Protein AF-A0A947Y7H3-F1 (afdb_monomer_lite)

Sequence (97 aa):
MKLLLDENLSRRLVPFLQEAYPGSSQVWQHAGQHDYVLVTRDADFYDLSLTRGAPPAVLWLRINNPDKSEVLRLLTDRRDAIREAFAAGATCVELWP

Secondary structure (DSSP, 8-state):
---EE-TTS-TTHHHHHHHHSTT-EEHHHHHHHTT--EEES-HHHHHHHHHH-SSSPEEEE--SS--HHHHHHHHHHTHHHHHHHHHTT-SEEEE--

Foldseek 3Di:
DEAAAEPVDDQVCVVVCCVVHNPHGYPQVVCQVVVHEAEDQDCVVVVCCVVVNDDVAYEHEVDDPDDPVVVVCQCVVCVVVVVVCVVVRHSYDYTDD

Radius of gyration: 14.88 Å; chains: 1; bounding box: 31×29×40 Å

Structure (mmCIF, N/CA/C/O backbone):
data_AF-A0A947Y7H3-F1
#
_entry.id   AF-A0A947Y7H3-F1
#
loop_
_atom_site.group_PDB
_atom_site.id
_atom_site.type_symbol
_atom_site.label_atom_id
_atom_site.label_alt_id
_atom_site.label_comp_id
_atom_site.label_asym_id
_atom_site.label_entity_id
_atom_site.label_seq_id
_atom_site.pdbx_PDB_ins_code
_atom_site.Cartn_x
_atom_site.Cartn_y
_atom_site.Cartn_z
_atom_site.occupancy
_atom_site.B_iso_or_equiv
_atom_site.auth_seq_id
_atom_site.auth_comp_id
_atom_site.auth_asym_id
_atom_site.auth_atom_id
_atom_site.pdbx_PDB_model_num
ATOM 1 N N . MET A 1 1 ? -18.418 7.967 11.928 1.00 93.44 1 MET A N 1
ATOM 2 C CA . MET A 1 1 ? -17.347 8.056 10.903 1.00 93.44 1 MET A CA 1
ATOM 3 C C . MET A 1 1 ? -16.465 6.816 11.001 1.00 93.44 1 MET A C 1
ATOM 5 O O . MET A 1 1 ? -16.541 6.148 12.025 1.00 93.44 1 MET A O 1
ATOM 9 N N . LYS A 1 2 ? -15.667 6.496 9.977 1.00 96.62 2 LYS A N 1
ATOM 10 C CA . LYS A 1 2 ? -14.735 5.353 9.983 1.00 96.62 2 LYS A CA 1
ATOM 11 C C . LYS A 1 2 ? -13.302 5.859 9.889 1.00 96.62 2 LYS A C 1
ATOM 13 O O . LYS A 1 2 ? -13.078 6.877 9.237 1.00 96.62 2 LYS A O 1
ATOM 18 N N . LEU A 1 3 ? -12.367 5.152 10.512 1.00 98.06 3 LEU A N 1
ATOM 19 C CA . LEU A 1 3 ? -10.947 5.486 10.489 1.00 98.06 3 LEU A CA 1
ATOM 20 C C . LEU A 1 3 ? -10.186 4.440 9.669 1.00 98.06 3 LEU A C 1
ATOM 22 O O . LEU A 1 3 ? -10.319 3.239 9.908 1.00 98.06 3 LEU A O 1
ATOM 26 N N . LEU A 1 4 ? -9.381 4.907 8.716 1.00 97.38 4 LEU A N 1
ATOM 27 C CA . LEU A 1 4 ? -8.353 4.096 8.074 1.00 97.38 4 LEU A CA 1
ATOM 28 C C . LEU A 1 4 ? -7.022 4.427 8.726 1.00 97.38 4 LEU A C 1
ATOM 30 O O . LEU A 1 4 ? -6.574 5.570 8.690 1.00 97.38 4 LEU A O 1
ATOM 34 N N . LEU A 1 5 ? -6.451 3.430 9.387 1.00 97.19 5 LEU A N 1
ATOM 35 C CA . LEU A 1 5 ? -5.214 3.576 10.130 1.00 97.19 5 LEU A CA 1
ATOM 36 C C . LEU A 1 5 ? -4.046 3.249 9.208 1.00 97.19 5 LEU A C 1
ATOM 38 O O . LEU A 1 5 ? -4.059 2.220 8.540 1.00 97.19 5 LEU A O 1
ATOM 42 N N . ASP A 1 6 ? -3.042 4.112 9.211 1.00 94.44 6 ASP A N 1
ATOM 43 C CA . ASP A 1 6 ? -1.735 3.818 8.631 1.00 94.44 6 ASP A CA 1
ATOM 44 C C . ASP A 1 6 ? -1.095 2.598 9.332 1.00 94.44 6 ASP A C 1
ATOM 46 O O . ASP A 1 6 ? -1.334 2.389 10.528 1.00 94.44 6 ASP A O 1
ATOM 50 N N . GLU A 1 7 ? -0.273 1.817 8.621 1.00 90.81 7 GLU A N 1
ATOM 51 C CA . GLU A 1 7 ? 0.436 0.654 9.194 1.00 90.81 7 GLU A CA 1
ATOM 52 C C . GLU A 1 7 ? 1.478 1.061 10.248 1.00 90.81 7 GLU A C 1
ATOM 54 O O . GLU A 1 7 ? 1.855 0.244 11.090 1.00 90.81 7 GLU A O 1
ATOM 59 N N . ASN A 1 8 ? 1.859 2.342 10.294 1.00 91.25 8 ASN A N 1
ATOM 60 C CA . ASN A 1 8 ? 2.647 2.922 11.383 1.00 91.25 8 ASN A CA 1
ATOM 61 C C . ASN A 1 8 ? 1.902 2.957 12.735 1.00 91.25 8 ASN A C 1
ATOM 63 O O . ASN A 1 8 ? 2.508 3.196 13.783 1.00 91.25 8 ASN A O 1
ATOM 67 N N . LEU A 1 9 ? 0.585 2.718 12.749 1.00 94.69 9 LEU A N 1
ATOM 68 C CA . LEU A 1 9 ? -0.216 2.603 13.965 1.00 94.69 9 LEU A CA 1
ATOM 69 C C . LEU A 1 9 ? -0.524 1.142 14.281 1.00 94.69 9 LEU A C 1
ATOM 71 O O . LEU A 1 9 ? -0.935 0.360 13.429 1.00 94.69 9 LEU A O 1
ATOM 75 N N . SER A 1 10 ? -0.427 0.778 15.560 1.00 94.75 10 SER A N 1
ATOM 76 C CA . SER A 1 10 ? -0.665 -0.597 16.002 1.00 94.75 10 SER A CA 1
ATOM 77 C C . SER A 1 10 ? -2.045 -1.121 15.584 1.00 94.75 10 SER A C 1
ATOM 79 O O . SER A 1 10 ? -3.083 -0.636 16.044 1.00 94.75 10 SER A O 1
ATOM 81 N N . ARG A 1 11 ? -2.062 -2.220 14.816 1.00 93.56 11 ARG A N 1
ATOM 82 C CA . ARG A 1 11 ? -3.291 -2.952 14.448 1.00 93.56 11 ARG A CA 1
ATOM 83 C C . ARG A 1 11 ? -4.148 -3.379 15.644 1.00 93.56 11 ARG A C 1
ATOM 85 O O . ARG A 1 11 ? -5.344 -3.607 15.495 1.00 93.56 11 ARG A O 1
ATOM 92 N N . ARG A 1 12 ? -3.556 -3.470 16.842 1.00 96.88 12 ARG A N 1
ATOM 93 C CA . ARG A 1 12 ? -4.268 -3.817 18.083 1.00 96.88 12 ARG A CA 1
ATOM 94 C C . ARG A 1 12 ? -5.271 -2.751 18.516 1.00 96.88 12 ARG A C 1
ATOM 96 O O . ARG A 1 12 ? -6.106 -3.059 19.351 1.00 96.88 12 ARG A O 1
ATOM 103 N N . LEU A 1 13 ? -5.216 -1.537 17.963 1.00 97.44 13 LEU A N 1
ATOM 104 C CA . LEU A 1 13 ? -6.210 -0.494 18.221 1.00 97.44 13 LEU A 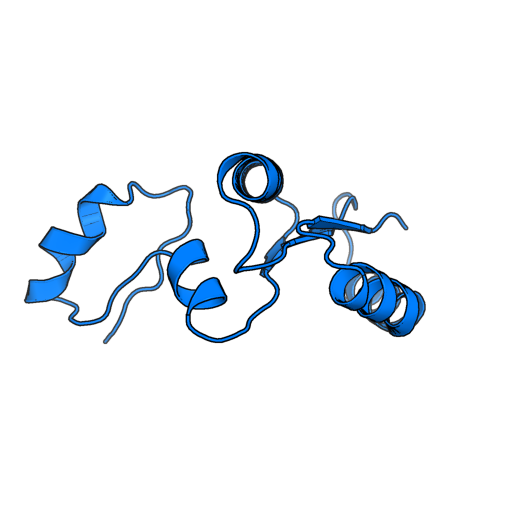CA 1
ATOM 105 C C . LEU A 1 13 ? -7.561 -0.805 17.565 1.00 97.44 13 LEU A C 1
ATOM 107 O O . LEU A 1 13 ? -8.598 -0.432 18.104 1.00 97.44 13 LEU A O 1
ATOM 111 N N . VAL A 1 14 ? -7.565 -1.513 16.428 1.00 97.31 14 VAL A N 1
ATOM 112 C CA . VAL A 1 14 ? -8.768 -1.729 15.607 1.00 97.31 14 VAL A CA 1
ATOM 113 C C . VAL A 1 14 ? -9.930 -2.349 16.395 1.00 97.31 14 VAL A C 1
ATOM 115 O O . VAL A 1 14 ? -11.025 -1.802 16.280 1.00 97.31 14 VAL A O 1
ATOM 118 N N . PRO A 1 15 ? -9.749 -3.409 17.214 1.00 97.69 15 PRO A N 1
ATOM 119 C CA . PRO A 1 15 ? -10.840 -3.969 18.015 1.00 97.69 15 PRO A CA 1
ATOM 120 C C . PRO A 1 15 ? -11.465 -2.964 18.990 1.00 97.69 15 PRO A C 1
ATOM 122 O O . PRO A 1 15 ? -12.685 -2.903 19.093 1.00 97.69 15 PRO A O 1
ATOM 125 N N . PHE A 1 16 ? -10.652 -2.135 19.653 1.00 97.69 16 PHE A N 1
ATOM 126 C CA . PHE A 1 16 ? -11.135 -1.130 20.611 1.00 97.69 16 PHE A CA 1
ATOM 127 C C . PHE A 1 16 ? -11.815 0.055 19.920 1.00 97.69 16 PHE A C 1
ATOM 129 O O . PHE A 1 16 ? -12.739 0.651 20.464 1.00 97.69 16 PHE A O 1
ATOM 136 N N . LEU A 1 17 ? -11.392 0.385 18.698 1.00 97.88 17 LEU A N 1
ATOM 137 C CA . LEU A 1 17 ? -12.016 1.444 17.911 1.00 97.88 17 LEU A CA 1
ATOM 138 C C . LEU A 1 17 ? -13.388 1.050 17.360 1.00 97.88 17 LEU A C 1
ATOM 140 O O . LEU A 1 17 ? -14.120 1.946 16.958 1.00 97.88 17 LEU A O 1
ATOM 144 N N . GLN A 1 18 ? -13.767 -0.234 17.336 1.00 97.81 18 GLN A N 1
ATOM 145 C CA . GLN A 1 18 ? -15.052 -0.635 16.749 1.00 97.81 18 GLN A CA 1
ATOM 146 C C . GLN A 1 18 ? -16.263 -0.071 17.498 1.00 97.81 18 GLN A C 1
ATOM 148 O O . GLN A 1 18 ? -17.287 0.170 16.866 1.00 97.81 18 GLN A O 1
ATOM 153 N N . GLU A 1 19 ? -16.151 0.170 18.807 1.00 97.19 19 GLU A N 1
ATOM 154 C CA . GLU A 1 19 ? -17.245 0.734 19.606 1.00 97.19 19 GLU A CA 1
ATOM 155 C C . GLU A 1 19 ? -17.540 2.191 19.215 1.00 97.19 19 GLU A C 1
ATOM 157 O O . GLU A 1 19 ? -18.684 2.546 18.938 1.00 97.19 19 GLU A O 1
ATOM 162 N N . ALA A 1 20 ? -16.504 3.030 19.132 1.00 98.06 20 ALA A N 1
ATOM 163 C CA . ALA A 1 20 ? -16.652 4.454 18.818 1.00 98.06 20 ALA A CA 1
ATOM 164 C C . ALA A 1 20 ? -16.659 4.752 17.304 1.00 98.06 20 ALA A C 1
ATOM 166 O O . ALA A 1 20 ? -17.279 5.714 16.847 1.00 98.06 20 ALA A O 1
ATOM 167 N N . TYR A 1 21 ? -15.967 3.928 16.515 1.00 98.12 21 TYR A N 1
ATOM 168 C CA . TYR A 1 21 ? -15.738 4.096 15.078 1.00 98.12 21 TYR A CA 1
ATOM 169 C C . TYR A 1 21 ? -15.934 2.763 14.331 1.00 98.12 21 TYR A C 1
ATOM 171 O O . TYR A 1 21 ? -14.970 2.193 13.800 1.00 98.12 21 TYR A O 1
ATOM 179 N N . PRO A 1 22 ? -17.174 2.250 14.256 1.00 97.56 22 PRO A N 1
ATOM 180 C CA . PRO A 1 22 ? -17.463 0.949 13.662 1.00 97.56 22 PRO A CA 1
ATOM 181 C C . PRO A 1 22 ? -17.078 0.891 12.181 1.00 97.56 22 PRO A C 1
ATOM 183 O O . PRO A 1 22 ? -17.458 1.750 11.381 1.00 97.56 22 PRO A O 1
ATOM 186 N N . GLY A 1 23 ? -16.340 -0.155 11.803 1.00 96.25 23 GLY A N 1
ATOM 187 C CA . GLY A 1 23 ? -15.821 -0.348 10.448 1.00 96.25 23 GLY A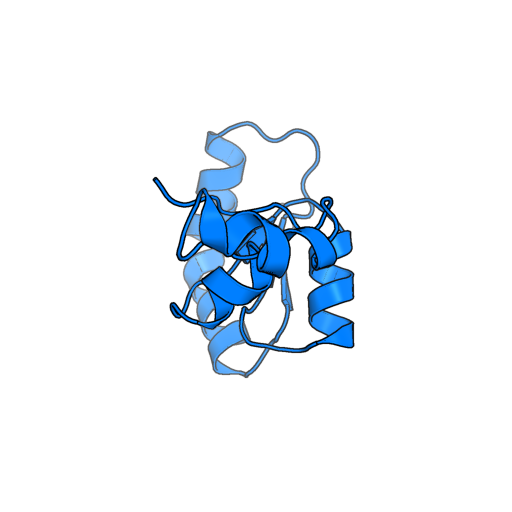 CA 1
ATOM 188 C C . GLY A 1 23 ? -14.471 0.322 10.188 1.00 96.25 23 GLY A C 1
ATOM 189 O O . GLY A 1 23 ? -14.056 0.407 9.033 1.00 96.25 23 GLY A O 1
ATOM 190 N N . SER A 1 24 ? -13.791 0.804 11.232 1.00 97.81 24 SER A N 1
ATOM 191 C CA . SER A 1 24 ? -12.392 1.230 11.131 1.00 97.81 24 SER A CA 1
ATOM 192 C C . SER A 1 24 ? -11.476 0.033 10.885 1.00 97.81 24 SER A C 1
ATOM 194 O O . SER A 1 24 ? -11.720 -1.050 11.418 1.00 97.81 24 SER A O 1
ATOM 196 N N . SER A 1 25 ? -10.424 0.217 10.093 1.00 97.44 25 SER A N 1
ATOM 197 C CA . SER A 1 25 ? -9.480 -0.845 9.724 1.00 97.44 25 SER A CA 1
ATOM 198 C C . SER A 1 25 ? -8.099 -0.272 9.407 1.00 97.44 25 SER A C 1
ATOM 200 O O . SER A 1 25 ? -7.912 0.943 9.368 1.00 97.44 25 SER A O 1
ATOM 202 N N . GLN A 1 26 ? -7.116 -1.149 9.230 1.00 96.69 26 GLN A N 1
ATOM 203 C CA . GLN A 1 26 ? -5.786 -0.773 8.757 1.00 96.69 26 GLN A CA 1
ATOM 204 C C . GLN A 1 26 ? -5.787 -0.580 7.236 1.00 96.69 26 GLN A C 1
ATOM 206 O O . GLN A 1 26 ? -6.509 -1.285 6.530 1.00 96.69 26 GLN A O 1
ATOM 211 N N . VAL A 1 27 ? -4.962 0.340 6.734 1.00 96.50 27 VAL A N 1
ATOM 212 C CA . VAL A 1 27 ? -4.844 0.674 5.307 1.00 96.50 27 VAL A CA 1
ATOM 213 C C . VAL A 1 27 ? -4.520 -0.564 4.472 1.00 96.50 27 VAL A C 1
ATOM 215 O O . VAL A 1 27 ? -5.136 -0.749 3.425 1.00 96.50 27 VAL A O 1
ATOM 218 N N . TRP A 1 28 ? -3.642 -1.451 4.960 1.00 96.12 28 TRP A N 1
ATOM 219 C CA . TRP A 1 28 ? -3.324 -2.712 4.285 1.00 96.12 28 TRP A CA 1
ATOM 220 C C . TRP A 1 28 ? -4.568 -3.572 4.101 1.00 96.12 28 TRP A C 1
ATOM 222 O O . TRP A 1 28 ? -4.922 -3.956 2.990 1.00 96.12 28 TRP A O 1
ATOM 232 N N . GLN A 1 29 ? -5.267 -3.845 5.205 1.00 95.75 29 GLN A N 1
ATOM 233 C CA . GLN A 1 29 ? -6.456 -4.687 5.191 1.00 95.75 29 GLN A CA 1
ATOM 234 C C . GLN A 1 29 ? -7.549 -4.082 4.309 1.00 95.75 29 GLN A C 1
ATOM 236 O O . GLN A 1 29 ? -8.169 -4.799 3.530 1.00 95.75 29 GLN A O 1
ATOM 241 N N . HIS A 1 30 ? -7.772 -2.773 4.417 1.00 97.06 30 HIS A N 1
ATOM 242 C CA . HIS A 1 30 ? -8.783 -2.090 3.626 1.00 97.06 30 HIS A CA 1
ATOM 243 C C . HIS A 1 30 ? -8.474 -2.170 2.133 1.00 97.06 30 HIS A C 1
ATOM 245 O O . HIS A 1 30 ? -9.333 -2.562 1.350 1.00 97.06 30 HIS A O 1
ATOM 251 N N . ALA A 1 31 ? -7.239 -1.863 1.734 1.00 97.31 31 ALA A N 1
ATOM 252 C CA . ALA A 1 31 ? -6.848 -1.936 0.336 1.00 97.31 31 ALA A CA 1
ATOM 253 C C . ALA A 1 31 ? -7.014 -3.352 -0.228 1.00 97.31 31 ALA A C 1
ATOM 255 O O . ALA A 1 31 ? -7.557 -3.513 -1.319 1.00 97.31 31 ALA A O 1
ATOM 256 N N . GLY A 1 32 ? -6.643 -4.376 0.548 1.00 96.38 32 GLY A N 1
ATOM 257 C CA . GLY A 1 32 ? -6.793 -5.763 0.121 1.00 96.38 32 GLY A CA 1
ATOM 258 C C . GLY A 1 32 ? -8.244 -6.247 0.027 1.00 96.38 32 GLY A C 1
ATOM 259 O O . GLY A 1 32 ? -8.549 -7.083 -0.813 1.00 96.38 32 GLY A O 1
ATOM 260 N N . GLN A 1 33 ? -9.150 -5.718 0.853 1.00 96.81 33 GLN A N 1
ATOM 261 C CA . GLN A 1 33 ? -10.579 -6.063 0.825 1.00 96.81 33 GLN A CA 1
ATOM 262 C C . GLN A 1 33 ? -11.366 -5.366 -0.292 1.00 96.81 33 GLN A C 1
ATOM 264 O O . GLN A 1 33 ? -12.496 -5.760 -0.575 1.00 96.81 33 GLN A O 1
ATOM 269 N N . HIS A 1 34 ? -10.801 -4.312 -0.878 1.00 96.75 34 HIS A N 1
ATOM 270 C CA . HIS A 1 34 ? -11.481 -3.443 -1.836 1.00 96.75 34 HIS A CA 1
ATOM 271 C C . HIS A 1 34 ? -10.733 -3.327 -3.174 1.00 96.75 34 HIS A C 1
ATOM 273 O O . HIS A 1 34 ? -10.929 -2.352 -3.896 1.00 96.75 34 HIS A O 1
ATOM 279 N N . ASP A 1 35 ? -9.886 -4.309 -3.496 1.00 95.44 35 ASP A N 1
ATOM 280 C CA . ASP A 1 35 ? -9.174 -4.433 -4.777 1.00 95.44 35 ASP A CA 1
ATOM 281 C C . ASP A 1 35 ? -8.305 -3.217 -5.152 1.00 95.44 35 ASP A C 1
ATOM 283 O O . ASP A 1 35 ? -8.124 -2.885 -6.327 1.00 95.44 35 ASP A O 1
ATOM 287 N N . TYR A 1 36 ? -7.732 -2.545 -4.151 1.00 97.50 36 TYR A N 1
ATOM 288 C CA . TYR A 1 36 ? -6.787 -1.455 -4.376 1.00 97.50 36 TYR A CA 1
ATOM 289 C C . TYR A 1 36 ? -5.347 -1.967 -4.500 1.00 97.50 36 TYR A C 1
ATOM 291 O O . TYR A 1 36 ? -4.909 -2.857 -3.769 1.00 97.50 36 TYR A O 1
ATOM 299 N N . VAL A 1 37 ? -4.574 -1.305 -5.365 1.00 97.50 37 VAL A N 1
ATOM 300 C CA . VAL A 1 37 ? -3.106 -1.308 -5.305 1.00 97.50 37 VAL A CA 1
ATOM 301 C C . VAL A 1 37 ? -2.669 -0.166 -4.391 1.00 97.50 37 VAL A C 1
ATOM 303 O O . VAL A 1 37 ? -3.068 0.983 -4.597 1.00 97.50 37 VAL A O 1
ATOM 306 N N . LEU A 1 38 ? -1.843 -0.460 -3.389 1.00 97.19 38 LEU A N 1
ATOM 307 C CA . LEU A 1 38 ? -1.272 0.554 -2.506 1.00 97.19 38 LEU A CA 1
ATOM 308 C C . LEU A 1 38 ? -0.083 1.233 -3.177 1.00 97.19 38 LEU A C 1
ATOM 310 O O . LEU A 1 38 ? 0.939 0.598 -3.412 1.00 97.19 38 LEU A O 1
ATOM 314 N N . VAL A 1 39 ? -0.194 2.532 -3.448 1.00 96.94 39 VAL A N 1
ATOM 315 C CA . VAL A 1 39 ? 0.920 3.344 -3.953 1.00 96.94 39 VAL A CA 1
ATOM 316 C C . VAL A 1 39 ? 1.576 4.064 -2.782 1.00 96.94 39 VAL A C 1
ATOM 318 O O . VAL A 1 39 ? 0.908 4.803 -2.062 1.00 96.94 39 VAL A O 1
ATOM 321 N N . THR A 1 40 ? 2.875 3.863 -2.582 1.00 95.62 40 THR A N 1
ATOM 322 C CA . THR A 1 40 ? 3.587 4.402 -1.413 1.00 95.62 40 THR A CA 1
ATOM 323 C C . THR A 1 40 ? 5.045 4.720 -1.722 1.00 95.62 40 THR A C 1
ATOM 325 O O . THR A 1 40 ? 5.600 4.234 -2.704 1.00 95.62 40 THR A O 1
ATOM 328 N N . ARG A 1 41 ? 5.668 5.555 -0.887 1.00 93.81 41 ARG A N 1
ATOM 329 C CA . ARG A 1 41 ? 7.126 5.763 -0.845 1.00 93.81 41 ARG A CA 1
ATOM 330 C C . ARG A 1 41 ? 7.769 5.080 0.366 1.00 93.81 41 ARG A C 1
ATOM 332 O O . ARG A 1 41 ? 8.991 4.955 0.401 1.00 93.81 41 ARG A O 1
ATOM 339 N N . ASP A 1 42 ? 6.966 4.611 1.316 1.00 93.12 42 ASP A N 1
ATOM 340 C CA . ASP A 1 42 ? 7.442 4.047 2.575 1.00 93.12 42 ASP A CA 1
ATOM 341 C C . ASP A 1 42 ? 7.826 2.575 2.413 1.00 93.12 42 ASP A C 1
ATOM 343 O O . ASP A 1 42 ? 7.066 1.771 1.868 1.00 93.12 42 ASP A O 1
ATOM 347 N N . ALA A 1 43 ? 9.020 2.228 2.898 1.00 91.94 43 ALA A N 1
ATOM 348 C CA . ALA A 1 43 ? 9.588 0.886 2.775 1.00 91.94 43 ALA A CA 1
ATOM 349 C C . ALA A 1 43 ? 8.789 -0.179 3.539 1.00 91.94 43 ALA A C 1
ATOM 351 O O . ALA A 1 43 ? 8.730 -1.326 3.107 1.00 91.94 43 ALA A O 1
ATOM 352 N N . ASP A 1 44 ? 8.109 0.200 4.618 1.00 92.00 44 ASP A N 1
ATOM 353 C CA . ASP A 1 44 ? 7.367 -0.737 5.461 1.00 92.00 44 ASP A C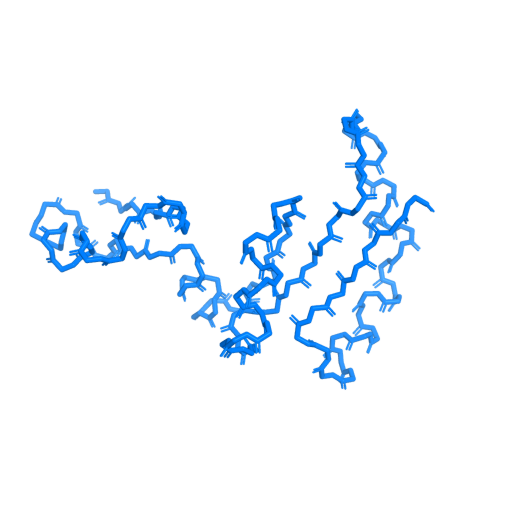A 1
ATOM 354 C C . ASP A 1 44 ? 6.276 -1.480 4.672 1.00 92.00 44 ASP A C 1
ATOM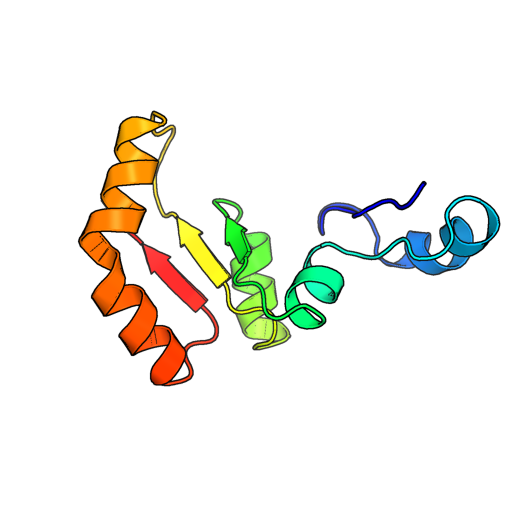 356 O O . ASP A 1 44 ? 6.020 -2.659 4.904 1.00 92.00 44 ASP A O 1
ATOM 360 N N . PHE A 1 45 ? 5.671 -0.837 3.668 1.00 94.69 45 PHE A N 1
ATOM 361 C CA . PHE A 1 45 ? 4.700 -1.489 2.785 1.00 94.69 45 PHE A CA 1
ATOM 362 C C . PHE A 1 45 ? 5.340 -2.492 1.819 1.00 94.69 45 PHE A C 1
ATOM 364 O O . PHE A 1 45 ? 4.710 -3.496 1.481 1.00 94.69 45 PHE A O 1
ATOM 371 N N . TYR A 1 46 ? 6.586 -2.261 1.402 1.00 93.12 46 TYR A N 1
ATOM 372 C CA . TYR A 1 46 ? 7.357 -3.253 0.656 1.00 93.12 46 TYR A CA 1
ATOM 373 C C . TYR A 1 46 ? 7.639 -4.478 1.532 1.00 93.12 46 TYR A C 1
ATOM 375 O O . TYR A 1 46 ? 7.332 -5.600 1.125 1.00 93.12 46 TYR A O 1
ATOM 383 N N . ASP A 1 47 ? 8.092 -4.282 2.770 1.00 93.25 47 ASP A N 1
ATOM 384 C CA . ASP A 1 47 ? 8.316 -5.384 3.714 1.00 93.25 47 ASP A CA 1
ATOM 385 C C . ASP A 1 47 ? 7.015 -6.147 4.022 1.00 93.25 47 ASP A C 1
ATOM 387 O O . ASP A 1 47 ? 6.989 -7.382 4.092 1.00 93.25 47 ASP A O 1
ATOM 391 N N . LEU A 1 48 ? 5.890 -5.434 4.131 1.00 93.69 48 LEU A N 1
ATOM 392 C CA . LEU A 1 48 ? 4.569 -6.050 4.244 1.00 93.69 48 LEU A CA 1
ATOM 393 C C . LEU A 1 48 ? 4.207 -6.882 3.010 1.00 93.69 48 LEU A C 1
ATOM 395 O O . LEU A 1 48 ? 3.683 -7.981 3.170 1.00 93.69 48 LEU A O 1
ATOM 399 N N . SER A 1 49 ? 4.532 -6.430 1.798 1.00 94.56 49 SER A N 1
ATOM 400 C CA . SER A 1 49 ? 4.282 -7.202 0.571 1.00 94.56 49 SER A CA 1
ATOM 401 C C . SER A 1 49 ? 5.088 -8.500 0.506 1.00 94.56 49 SER A C 1
ATOM 403 O O . SER A 1 49 ? 4.583 -9.508 0.012 1.00 94.56 49 SER A O 1
ATOM 405 N N . LEU A 1 50 ? 6.304 -8.507 1.058 1.00 93.00 50 LEU A N 1
ATOM 406 C CA . LEU A 1 50 ? 7.139 -9.704 1.142 1.00 93.00 50 LEU A CA 1
ATOM 407 C C . LEU A 1 50 ? 6.631 -10.680 2.205 1.00 93.00 50 LEU A C 1
ATOM 409 O O . LEU A 1 50 ? 6.664 -11.892 2.010 1.00 93.00 50 LEU A O 1
ATOM 413 N N . THR A 1 51 ? 6.169 -10.156 3.341 1.00 93.81 51 THR A N 1
ATOM 414 C CA . THR A 1 51 ? 5.762 -10.979 4.490 1.00 93.81 51 THR A CA 1
ATOM 415 C C . THR A 1 51 ? 4.318 -11.465 4.411 1.00 93.81 51 THR A C 1
ATOM 417 O O . THR A 1 51 ? 4.018 -12.559 4.889 1.00 93.81 51 THR A O 1
ATOM 420 N N . ARG A 1 52 ? 3.412 -10.670 3.831 1.00 94.00 52 ARG A N 1
ATOM 421 C CA . ARG A 1 52 ? 1.972 -10.963 3.736 1.00 94.00 52 ARG A CA 1
ATOM 422 C C . ARG A 1 52 ? 1.511 -11.330 2.324 1.00 94.00 52 ARG A C 1
ATOM 424 O O . ARG A 1 52 ? 0.436 -11.909 2.198 1.00 94.00 52 ARG A O 1
ATOM 431 N N . GLY A 1 53 ? 2.297 -11.034 1.287 1.00 94.12 53 GLY A N 1
ATOM 432 C CA . GLY A 1 53 ? 1.879 -11.206 -0.106 1.00 94.12 53 GLY A CA 1
ATOM 433 C C . GLY A 1 53 ? 0.747 -10.255 -0.508 1.00 94.12 53 GLY A C 1
ATOM 434 O O . GLY A 1 53 ? 0.406 -9.331 0.223 1.00 94.12 53 GLY A O 1
ATOM 435 N N . ALA A 1 54 ? 0.153 -10.487 -1.676 1.00 92.38 54 ALA A N 1
ATOM 436 C CA . ALA A 1 54 ? -1.072 -9.806 -2.090 1.00 92.38 54 ALA A CA 1
ATOM 437 C C . ALA A 1 54 ? -2.317 -10.602 -1.638 1.00 92.38 54 ALA A C 1
ATOM 439 O O . ALA A 1 54 ? -2.244 -11.832 -1.553 1.00 92.38 54 ALA A O 1
ATOM 440 N N . PRO A 1 55 ? -3.476 -9.949 -1.415 1.00 94.50 55 PRO A N 1
ATOM 441 C CA . PRO A 1 55 ? -3.740 -8.511 -1.549 1.00 94.50 55 PRO A CA 1
ATOM 442 C C . PRO A 1 55 ? -3.529 -7.702 -0.242 1.00 94.50 55 PRO A C 1
ATOM 444 O O . PRO A 1 55 ? -3.637 -8.262 0.855 1.00 94.50 55 PRO A O 1
ATOM 447 N N . PRO A 1 56 ? -3.304 -6.371 -0.335 1.00 96.69 56 PRO A N 1
ATOM 448 C CA . PRO A 1 56 ? -3.151 -5.564 -1.550 1.00 96.69 56 PRO A CA 1
ATOM 449 C C . PRO A 1 56 ? -1.786 -5.772 -2.214 1.00 96.69 56 PRO A C 1
ATOM 451 O O . PRO A 1 56 ? -0.800 -6.091 -1.554 1.00 96.69 56 PRO A O 1
ATOM 454 N N . ALA A 1 57 ? -1.727 -5.563 -3.529 1.00 97.50 57 ALA A N 1
ATOM 455 C CA . ALA A 1 57 ? -0.447 -5.398 -4.206 1.00 97.50 57 ALA A CA 1
ATOM 456 C C . ALA A 1 57 ? 0.116 -3.995 -3.926 1.00 97.50 57 ALA A C 1
ATOM 458 O O . ALA A 1 57 ? -0.642 -3.055 -3.664 1.00 97.50 57 ALA A O 1
ATOM 459 N N . VAL A 1 58 ? 1.436 -3.847 -3.992 1.00 98.06 58 VAL A N 1
ATOM 460 C CA . VAL A 1 58 ? 2.133 -2.596 -3.668 1.00 98.06 58 VAL A CA 1
ATOM 461 C C . VAL A 1 58 ? 2.828 -2.031 -4.903 1.00 98.06 58 VAL A C 1
ATOM 463 O O . VAL A 1 58 ? 3.521 -2.737 -5.627 1.00 98.06 58 VAL A O 1
ATOM 466 N N . LEU A 1 59 ? 2.656 -0.736 -5.142 1.00 97.81 59 LEU A N 1
ATOM 467 C CA . LEU A 1 59 ? 3.429 0.038 -6.101 1.00 97.81 59 LEU A CA 1
ATOM 468 C C . LEU A 1 59 ? 4.349 0.984 -5.325 1.00 97.81 59 LEU A C 1
ATOM 470 O O . LEU A 1 59 ? 3.909 2.008 -4.796 1.00 97.81 59 LEU A O 1
ATOM 474 N N . TRP A 1 60 ? 5.626 0.626 -5.231 1.00 97.38 60 TRP A N 1
ATOM 475 C CA . TRP A 1 60 ? 6.599 1.366 -4.441 1.00 97.38 60 TRP A CA 1
ATOM 476 C C . TRP A 1 60 ? 7.339 2.391 -5.299 1.00 97.38 60 TRP A C 1
ATOM 478 O O . TRP A 1 60 ? 8.105 2.047 -6.198 1.00 97.38 60 TRP A O 1
ATOM 488 N N . LEU A 1 61 ? 7.114 3.671 -5.018 1.00 96.81 61 LEU A N 1
ATOM 489 C CA . LEU A 1 61 ? 7.752 4.778 -5.717 1.00 96.81 61 LEU A CA 1
ATOM 490 C C . LEU A 1 61 ? 9.140 5.046 -5.125 1.00 96.81 61 LEU A C 1
ATOM 492 O O . LEU A 1 61 ? 9.278 5.601 -4.034 1.00 96.81 61 LEU A O 1
ATOM 496 N N . ARG A 1 62 ? 10.182 4.691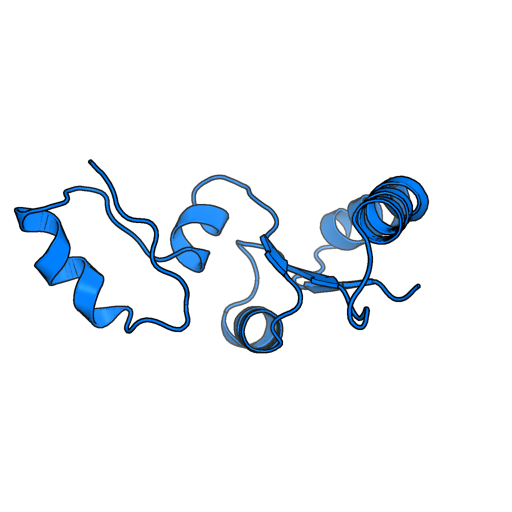 -5.873 1.00 95.06 62 ARG A N 1
ATOM 497 C CA . ARG A 1 62 ? 11.596 4.856 -5.515 1.00 95.06 62 ARG A CA 1
ATOM 498 C C . ARG A 1 62 ? 12.122 6.216 -5.985 1.00 95.06 62 ARG A C 1
ATOM 500 O O . ARG A 1 62 ? 13.086 6.309 -6.740 1.00 95.06 62 ARG A O 1
ATOM 507 N N . ILE A 1 63 ? 11.461 7.281 -5.537 1.00 92.06 63 ILE A N 1
ATOM 508 C CA . ILE A 1 63 ? 11.716 8.673 -5.942 1.00 92.06 63 ILE A CA 1
ATOM 509 C C . ILE A 1 63 ? 11.916 9.574 -4.720 1.00 92.06 63 ILE A C 1
ATOM 511 O O . ILE A 1 63 ? 11.210 9.447 -3.717 1.00 92.06 63 ILE A O 1
ATOM 515 N N . ASN A 1 64 ? 12.879 10.495 -4.792 1.00 89.81 64 ASN A N 1
ATOM 516 C CA . ASN A 1 64 ? 13.239 11.361 -3.670 1.00 89.81 64 ASN A CA 1
ATOM 517 C C . ASN A 1 64 ? 12.667 12.771 -3.853 1.00 89.81 64 ASN A C 1
ATOM 519 O O . ASN A 1 64 ? 13.051 13.479 -4.774 1.00 89.81 64 ASN A O 1
ATOM 523 N N . ASN A 1 65 ? 11.781 13.175 -2.939 1.00 89.31 65 ASN A N 1
ATOM 524 C CA . ASN A 1 65 ? 11.123 14.485 -2.922 1.00 89.31 65 ASN A CA 1
ATOM 525 C C . ASN A 1 65 ? 10.569 14.959 -4.293 1.00 89.31 65 ASN A C 1
ATOM 527 O O . ASN A 1 65 ? 10.866 16.081 -4.710 1.00 89.31 65 ASN A O 1
ATOM 531 N N . PRO A 1 66 ? 9.781 14.119 -4.994 1.00 92.50 66 PRO A N 1
ATOM 532 C CA . PRO A 1 66 ? 9.233 14.462 -6.301 1.00 92.50 66 PRO A CA 1
ATOM 533 C C . PRO A 1 66 ? 8.208 15.593 -6.179 1.00 92.50 66 PRO A C 1
ATOM 535 O O . PRO A 1 66 ? 7.491 15.706 -5.176 1.00 92.50 66 PRO A O 1
ATOM 538 N N . ASP A 1 67 ? 8.063 16.381 -7.239 1.00 94.19 67 ASP A N 1
ATOM 539 C CA . ASP A 1 67 ? 6.871 17.205 -7.393 1.00 94.19 67 ASP A CA 1
ATOM 540 C C . ASP A 1 67 ? 5.681 16.375 -7.915 1.00 94.19 67 ASP A C 1
ATOM 542 O O . ASP A 1 67 ? 5.790 15.199 -8.274 1.00 94.19 67 ASP A O 1
ATOM 546 N N . LYS A 1 68 ? 4.498 16.995 -7.947 1.00 95.00 68 LYS A N 1
ATOM 547 C CA . LYS A 1 68 ? 3.266 16.328 -8.394 1.00 95.00 68 LYS A CA 1
ATOM 548 C C . LYS A 1 68 ? 3.342 15.862 -9.852 1.00 95.00 68 LYS A C 1
ATOM 550 O O . LYS A 1 68 ? 2.734 14.851 -10.194 1.00 95.00 68 LYS A O 1
ATOM 555 N N . SER A 1 69 ? 4.045 16.605 -10.702 1.00 95.56 69 SER A N 1
ATOM 556 C CA . SER A 1 69 ? 4.159 16.325 -12.133 1.00 95.56 69 SER A CA 1
ATOM 557 C C . SER A 1 69 ? 5.064 15.125 -12.387 1.00 95.56 69 SER A C 1
ATOM 559 O O . SER A 1 69 ? 4.773 14.325 -13.273 1.00 95.56 69 SER A O 1
ATOM 561 N N . GLU A 1 70 ? 6.130 14.972 -11.600 1.00 94.69 70 GLU A N 1
ATOM 562 C CA . GLU A 1 70 ? 7.025 13.817 -11.666 1.00 94.69 70 GLU A CA 1
ATOM 563 C C . GLU A 1 70 ? 6.303 12.524 -11.272 1.00 94.69 70 GLU A C 1
ATOM 565 O O . GLU A 1 70 ? 6.345 11.552 -12.026 1.00 94.69 70 GLU A O 1
ATOM 570 N N . VAL A 1 71 ? 5.555 12.530 -10.159 1.00 95.69 71 VAL A N 1
ATOM 571 C CA . VAL A 1 71 ? 4.738 11.371 -9.749 1.00 95.69 71 VAL A CA 1
ATOM 572 C C . VAL A 1 71 ? 3.706 11.026 -10.821 1.00 95.69 71 VAL A C 1
ATOM 574 O O . VAL A 1 71 ? 3.549 9.857 -11.170 1.00 95.69 71 VAL A O 1
ATOM 577 N N . LEU A 1 72 ? 3.011 12.037 -11.356 1.00 96.44 72 LEU A N 1
ATOM 578 C CA . LEU A 1 72 ? 1.997 11.831 -12.387 1.00 96.44 72 LEU A CA 1
ATOM 579 C C . LEU A 1 72 ? 2.602 11.172 -13.626 1.00 96.44 72 LEU A C 1
ATOM 581 O O . LEU A 1 72 ? 2.098 10.137 -14.049 1.00 96.44 72 LEU A O 1
ATOM 585 N N . ARG A 1 73 ? 3.697 11.732 -14.154 1.00 95.44 73 ARG A N 1
ATOM 586 C CA . ARG A 1 73 ? 4.410 11.176 -15.309 1.00 95.44 73 ARG A CA 1
ATOM 587 C C . ARG A 1 73 ? 4.868 9.749 -15.061 1.00 95.44 73 ARG A C 1
ATOM 589 O O . ARG A 1 73 ? 4.620 8.885 -15.889 1.00 95.44 73 ARG A O 1
ATOM 596 N N . LEU A 1 74 ? 5.486 9.478 -13.912 1.00 95.44 74 LEU A N 1
ATOM 597 C CA . LEU A 1 74 ? 5.976 8.139 -13.594 1.00 95.44 74 LEU A CA 1
ATOM 598 C C . LEU A 1 74 ? 4.843 7.101 -13.615 1.00 95.44 74 LEU A C 1
ATOM 600 O O . LEU A 1 74 ? 5.000 6.023 -14.184 1.00 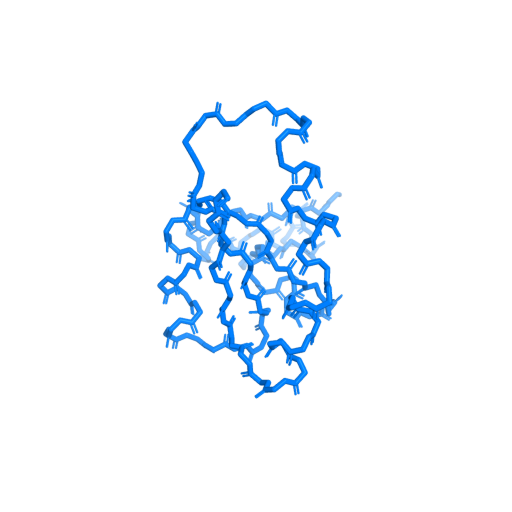95.44 74 LEU A O 1
ATOM 604 N N . LEU A 1 75 ? 3.687 7.438 -13.041 1.00 96.56 75 LEU A N 1
ATOM 605 C CA . LEU A 1 75 ? 2.521 6.555 -13.025 1.00 96.56 75 LEU A CA 1
ATOM 606 C C . LEU A 1 75 ? 1.867 6.409 -14.407 1.00 96.56 75 LEU A C 1
ATOM 608 O O . LEU A 1 75 ? 1.432 5.311 -14.758 1.00 96.56 75 LEU A O 1
ATOM 612 N N . THR A 1 76 ? 1.779 7.487 -15.194 1.00 96.88 76 THR A N 1
ATOM 613 C CA . THR A 1 76 ? 1.147 7.448 -16.522 1.00 96.88 76 THR A CA 1
ATOM 614 C C . THR A 1 76 ? 2.024 6.761 -17.558 1.00 96.88 76 THR A C 1
ATOM 616 O O . THR A 1 76 ? 1.530 5.915 -18.303 1.00 96.88 76 THR A O 1
ATOM 619 N N . ASP A 1 77 ? 3.318 7.069 -17.578 1.00 96.12 77 ASP A N 1
ATOM 620 C CA . ASP A 1 77 ? 4.260 6.597 -18.597 1.00 96.12 77 ASP A CA 1
ATOM 621 C C . ASP A 1 77 ? 4.588 5.110 -18.401 1.00 96.12 77 ASP A C 1
ATOM 623 O O . ASP A 1 77 ? 4.859 4.390 -19.361 1.00 96.12 77 ASP A O 1
ATOM 627 N N . ARG A 1 78 ? 4.526 4.617 -17.156 1.00 96.12 78 ARG A N 1
ATOM 628 C CA . ARG A 1 78 ? 4.775 3.206 -16.815 1.00 96.12 78 ARG A CA 1
ATOM 629 C C . ARG A 1 78 ? 3.501 2.361 -16.727 1.00 96.12 78 ARG A C 1
ATOM 631 O O . ARG A 1 78 ? 3.586 1.196 -16.344 1.00 96.12 78 ARG A O 1
ATOM 638 N N . ARG A 1 79 ? 2.329 2.902 -17.085 1.00 97.06 79 ARG A N 1
ATOM 639 C CA . ARG A 1 79 ? 1.017 2.246 -16.918 1.00 97.06 79 ARG A CA 1
ATOM 640 C C . ARG A 1 79 ? 0.984 0.796 -17.399 1.00 97.06 79 ARG A C 1
ATOM 642 O O . ARG A 1 79 ? 0.470 -0.063 -16.685 1.00 97.06 79 ARG A O 1
ATOM 649 N N . ASP A 1 80 ? 1.472 0.529 -18.606 1.00 97.56 80 ASP A N 1
ATOM 650 C CA . ASP A 1 80 ? 1.368 -0.812 -19.186 1.00 97.56 80 ASP A CA 1
ATOM 651 C C . ASP A 1 80 ? 2.308 -1.800 -18.486 1.00 97.56 80 ASP A C 1
ATOM 653 O O . ASP A 1 80 ? 1.861 -2.877 -18.106 1.00 97.56 80 ASP A O 1
ATOM 657 N N . ALA A 1 81 ? 3.533 -1.383 -18.152 1.00 96.75 81 ALA A N 1
ATOM 658 C CA . ALA A 1 81 ? 4.458 -2.190 -17.355 1.00 96.75 81 ALA A CA 1
ATOM 659 C C . ALA A 1 81 ? 3.891 -2.526 -15.962 1.00 96.75 81 ALA A C 1
ATOM 661 O O . ALA A 1 81 ? 3.997 -3.662 -15.504 1.00 96.75 81 ALA A O 1
ATOM 662 N N . ILE A 1 82 ? 3.238 -1.561 -15.301 1.00 97.44 82 ILE A N 1
ATOM 663 C CA . ILE A 1 82 ? 2.568 -1.776 -14.008 1.00 97.44 82 ILE A CA 1
ATOM 664 C C . ILE A 1 82 ? 1.464 -2.833 -14.151 1.00 97.44 82 ILE A C 1
ATOM 666 O O . ILE A 1 82 ? 1.376 -3.763 -13.348 1.00 97.44 82 ILE A O 1
ATOM 670 N N . ARG A 1 83 ? 0.618 -2.703 -15.182 1.00 97.19 83 ARG A N 1
ATOM 671 C CA . ARG A 1 83 ? -0.485 -3.641 -15.441 1.00 97.19 83 ARG A CA 1
ATOM 672 C C . ARG A 1 83 ? 0.024 -5.044 -15.741 1.00 97.19 83 ARG A C 1
ATOM 674 O O . ARG A 1 83 ? -0.517 -6.000 -15.196 1.00 97.19 83 ARG A O 1
ATOM 681 N N . GLU A 1 84 ? 1.038 -5.161 -16.589 1.00 97.81 84 GLU A N 1
ATOM 682 C CA . GLU A 1 84 ? 1.646 -6.440 -16.954 1.00 97.81 84 GLU A CA 1
ATOM 683 C C . GLU A 1 84 ? 2.265 -7.130 -15.738 1.00 97.81 84 GLU A C 1
ATOM 685 O O . GLU A 1 84 ? 2.017 -8.314 -15.520 1.00 97.81 84 GLU A O 1
ATOM 690 N N . ALA A 1 85 ? 2.991 -6.390 -14.897 1.00 97.25 85 ALA A N 1
ATOM 691 C CA . ALA A 1 85 ? 3.616 -6.947 -13.704 1.00 97.25 85 ALA A CA 1
ATOM 692 C C . ALA A 1 85 ? 2.584 -7.498 -12.704 1.00 97.25 85 ALA A C 1
ATOM 694 O O . ALA A 1 85 ? 2.719 -8.629 -12.234 1.00 97.25 85 ALA A O 1
ATOM 695 N N . PHE A 1 86 ? 1.516 -6.749 -12.413 1.00 96.31 86 PHE A N 1
ATOM 696 C CA . PHE A 1 86 ? 0.462 -7.238 -11.518 1.00 96.31 86 PHE A CA 1
ATOM 697 C C . PHE A 1 86 ? -0.371 -8.365 -12.145 1.00 96.31 86 PHE A C 1
ATOM 699 O O . PHE A 1 86 ? -0.749 -9.299 -11.441 1.00 96.31 86 PHE A O 1
ATOM 706 N N . ALA A 1 87 ? -0.595 -8.348 -13.464 1.00 95.81 87 ALA A N 1
ATOM 707 C CA . ALA A 1 87 ? -1.225 -9.465 -14.173 1.00 95.81 87 ALA A CA 1
ATOM 708 C C . ALA A 1 87 ? -0.365 -10.742 -14.140 1.00 95.81 87 ALA A C 1
ATOM 710 O O . ALA A 1 87 ? -0.906 -11.845 -14.115 1.00 95.81 87 ALA A O 1
ATOM 711 N N . ALA A 1 88 ? 0.961 -10.598 -14.088 1.00 96.50 88 ALA A N 1
ATOM 712 C CA . ALA A 1 88 ? 1.905 -11.696 -13.899 1.00 96.50 88 ALA A CA 1
ATOM 713 C C . ALA A 1 88 ? 2.001 -12.185 -12.437 1.00 96.50 88 ALA A C 1
ATOM 715 O O . ALA A 1 88 ? 2.763 -13.108 -12.153 1.00 96.50 88 ALA A O 1
ATOM 716 N N . GLY A 1 89 ? 1.235 -11.598 -11.509 1.00 94.69 89 GLY A N 1
ATOM 717 C CA . GLY A 1 89 ? 1.181 -12.012 -10.106 1.00 94.69 89 GLY A CA 1
ATOM 718 C C . GLY A 1 89 ? 2.212 -11.341 -9.196 1.00 94.69 89 GLY A C 1
ATOM 719 O O . GLY A 1 89 ? 2.442 -11.830 -8.090 1.00 94.69 89 GLY A O 1
ATOM 720 N N . ALA A 1 90 ? 2.835 -10.236 -9.624 1.00 96.00 90 ALA A N 1
ATOM 721 C CA . ALA A 1 90 ? 3.711 -9.464 -8.747 1.00 96.00 90 ALA A CA 1
ATOM 722 C C . ALA A 1 90 ? 2.943 -8.981 -7.504 1.00 96.00 90 ALA A C 1
ATOM 724 O O . ALA A 1 90 ? 1.857 -8.415 -7.611 1.00 96.00 90 ALA A O 1
ATOM 725 N N . THR A 1 91 ? 3.512 -9.173 -6.315 1.00 96.25 91 THR A N 1
ATOM 726 C CA . THR A 1 91 ? 2.944 -8.626 -5.070 1.00 96.25 91 THR A CA 1
ATOM 727 C C . THR A 1 91 ? 3.428 -7.203 -4.806 1.00 96.25 91 THR A C 1
ATOM 729 O O . THR A 1 91 ? 2.716 -6.418 -4.184 1.00 96.25 91 THR A O 1
ATOM 732 N N . CYS A 1 92 ? 4.606 -6.851 -5.325 1.00 97.12 92 CYS A N 1
ATOM 733 C CA . CYS A 1 92 ? 5.145 -5.503 -5.312 1.00 97.12 92 CYS A CA 1
ATOM 734 C C . CYS A 1 92 ? 5.837 -5.175 -6.636 1.00 97.12 92 CYS A C 1
ATOM 736 O O . CYS A 1 92 ? 6.541 -6.010 -7.204 1.00 97.12 92 CYS A O 1
ATOM 738 N N . VAL A 1 93 ? 5.650 -3.944 -7.105 1.00 97.25 93 VAL A N 1
ATOM 739 C CA . VAL A 1 93 ? 6.334 -3.370 -8.264 1.00 97.25 93 VAL A CA 1
ATOM 740 C C . VAL A 1 93 ? 7.028 -2.095 -7.821 1.00 97.25 93 VAL A C 1
ATOM 742 O O . VAL A 1 93 ? 6.402 -1.199 -7.258 1.00 97.25 93 VAL A O 1
ATOM 745 N N . GLU A 1 94 ? 8.323 -2.007 -8.084 1.00 96.38 94 GLU A N 1
ATOM 746 C CA . GLU A 1 94 ? 9.106 -0.804 -7.825 1.00 96.38 94 GLU A CA 1
ATOM 747 C C . GLU A 1 94 ? 9.132 0.089 -9.063 1.00 96.38 94 GLU A C 1
ATOM 749 O O . GLU A 1 94 ? 9.401 -0.378 -10.171 1.00 96.38 94 GLU A O 1
ATOM 754 N N . LEU A 1 95 ? 8.896 1.386 -8.871 1.00 95.19 95 LEU A N 1
ATOM 755 C CA . LEU A 1 95 ? 9.041 2.387 -9.920 1.00 95.19 95 LEU A CA 1
ATOM 756 C C . LEU A 1 95 ? 10.182 3.337 -9.601 1.00 95.19 95 LEU A C 1
ATOM 758 O O . LEU A 1 95 ? 10.167 4.032 -8.587 1.00 95.19 95 LEU A O 1
ATOM 762 N N . TRP A 1 96 ? 11.129 3.389 -10.524 1.00 91.25 96 TRP A N 1
ATOM 763 C CA . TRP A 1 96 ? 12.247 4.321 -10.542 1.00 91.25 96 TRP A CA 1
ATOM 764 C C . TRP A 1 96 ? 11.983 5.404 -11.606 1.00 91.25 96 TRP A C 1
ATOM 766 O O . TRP A 1 96 ? 11.222 5.119 -12.538 1.00 91.25 96 TRP A O 1
ATOM 776 N N . PRO A 1 97 ? 12.571 6.611 -11.479 1.00 82.12 97 PRO A N 1
ATOM 777 C CA . PRO A 1 97 ? 12.449 7.681 -12.475 1.00 82.12 97 PRO A CA 1
ATOM 778 C C . PRO A 1 97 ? 12.708 7.228 -13.921 1.00 82.12 97 PRO A C 1
ATOM 780 O O . PRO A 1 97 ? 13.582 6.358 -14.141 1.00 82.12 97 PRO A O 1
#

pLDDT: mean 95.52, std 2.43, range [82.12, 98.12]